Protein AF-A0A8T4UN79-F1 (afdb_monomer_lite)

Structure (mmCIF, N/CA/C/O backbone):
data_AF-A0A8T4UN79-F1
#
_entry.id   AF-A0A8T4UN79-F1
#
loop_
_atom_site.group_PDB
_atom_site.id
_atom_site.type_symbol
_atom_site.label_atom_id
_atom_site.label_alt_id
_atom_site.label_comp_id
_atom_site.label_asym_id
_atom_site.label_entity_id
_atom_site.label_seq_id
_atom_site.pdbx_PDB_ins_code
_atom_site.Cartn_x
_atom_site.Cartn_y
_atom_site.Cartn_z
_atom_site.occupancy
_atom_site.B_iso_or_equiv
_atom_site.auth_seq_id
_atom_site.auth_comp_id
_atom_site.auth_asym_id
_atom_site.auth_atom_id
_atom_site.pdbx_PDB_model_num
ATOM 1 N N . MET A 1 1 ? 8.297 -9.396 -12.327 1.00 69.94 1 MET A N 1
ATOM 2 C CA . MET A 1 1 ? 7.676 -8.951 -13.585 1.00 69.94 1 MET A CA 1
ATOM 3 C C . MET A 1 1 ? 7.440 -7.447 -13.545 1.00 69.94 1 MET A C 1
ATOM 5 O O . MET A 1 1 ? 6.912 -6.937 -12.559 1.00 69.94 1 MET A O 1
ATOM 9 N N . LYS A 1 2 ? 7.829 -6.713 -14.597 1.00 77.88 2 LYS A N 1
ATOM 10 C CA . LYS A 1 2 ? 7.453 -5.297 -14.725 1.00 77.88 2 LYS A CA 1
ATOM 11 C C . LYS A 1 2 ? 6.082 -5.196 -15.390 1.00 77.88 2 LYS A C 1
ATOM 13 O O . LYS A 1 2 ? 5.757 -6.004 -16.251 1.00 77.88 2 LYS A O 1
ATOM 18 N N . ILE A 1 3 ? 5.300 -4.175 -15.032 1.00 78.81 3 ILE A N 1
ATOM 19 C CA . ILE A 1 3 ? 3.996 -3.908 -15.672 1.00 78.81 3 ILE A CA 1
ATOM 20 C C . ILE A 1 3 ? 4.159 -3.688 -17.183 1.00 78.81 3 ILE A C 1
ATOM 22 O O . ILE A 1 3 ? 3.290 -4.059 -17.966 1.00 78.81 3 ILE A O 1
ATOM 26 N N . ASP A 1 4 ? 5.286 -3.117 -17.609 1.00 78.31 4 ASP A N 1
ATOM 27 C CA . ASP A 1 4 ? 5.563 -2.887 -19.028 1.00 78.31 4 ASP A CA 1
ATOM 28 C C . ASP A 1 4 ? 5.740 -4.188 -19.828 1.00 78.31 4 ASP A C 1
ATOM 30 O O . ASP A 1 4 ? 5.487 -4.177 -21.030 1.00 78.31 4 ASP A O 1
ATOM 34 N N . ASP A 1 5 ? 6.083 -5.297 -19.162 1.00 83.75 5 ASP A N 1
ATOM 35 C CA . ASP A 1 5 ? 6.220 -6.623 -19.776 1.00 83.75 5 ASP A CA 1
ATOM 36 C C . ASP A 1 5 ? 4.869 -7.359 -19.891 1.00 83.75 5 ASP A C 1
ATOM 38 O O . ASP A 1 5 ? 4.787 -8.417 -20.515 1.00 83.75 5 ASP A O 1
ATOM 42 N N . MET A 1 6 ? 3.802 -6.831 -19.277 1.00 84.75 6 MET A N 1
ATOM 43 C CA . MET A 1 6 ? 2.466 -7.423 -19.342 1.00 84.75 6 MET A CA 1
ATOM 44 C C . MET A 1 6 ? 1.779 -7.093 -20.673 1.00 84.75 6 MET A C 1
ATOM 46 O O . MET A 1 6 ? 1.943 -5.980 -21.194 1.00 84.75 6 MET A O 1
ATOM 50 N N . PRO A 1 7 ? 0.929 -7.998 -21.197 1.00 87.06 7 PRO A N 1
ATOM 51 C CA . PRO A 1 7 ? 0.017 -7.657 -22.279 1.00 87.06 7 PRO A CA 1
ATOM 52 C C . PRO A 1 7 ? -0.769 -6.391 -21.934 1.00 87.06 7 PRO A C 1
ATOM 54 O O . PRO A 1 7 ? -1.219 -6.220 -20.803 1.00 87.06 7 PRO A O 1
ATOM 57 N N . TRP A 1 8 ? -0.948 -5.490 -22.904 1.00 86.50 8 TRP A N 1
ATOM 58 C CA . TRP A 1 8 ? -1.573 -4.184 -22.654 1.00 86.50 8 TRP A CA 1
ATOM 59 C C . TRP A 1 8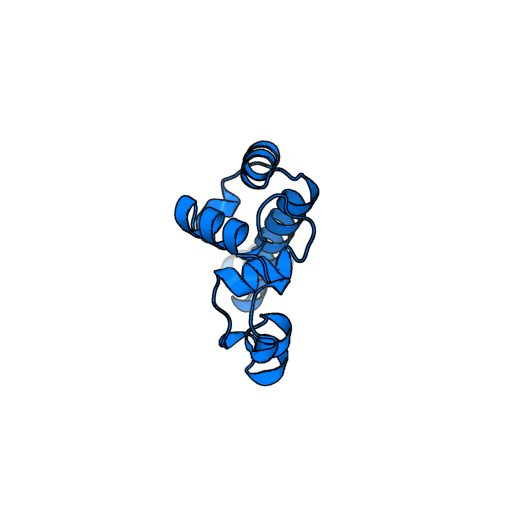 ? -2.950 -4.298 -21.978 1.00 86.50 8 TRP A C 1
ATOM 61 O O . TRP A 1 8 ? -3.303 -3.451 -21.169 1.00 86.50 8 TRP A O 1
ATOM 71 N N . PHE A 1 9 ? -3.699 -5.359 -22.288 1.00 84.00 9 PHE A N 1
ATOM 72 C CA . PHE A 1 9 ? -5.041 -5.624 -21.772 1.00 8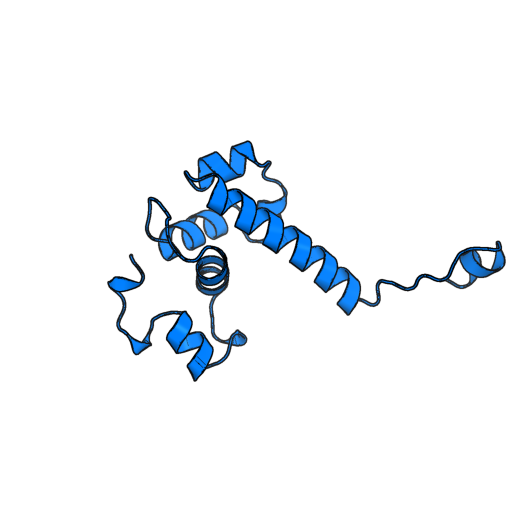4.00 9 PHE A CA 1
ATOM 73 C C . PHE A 1 9 ? -5.065 -6.230 -20.362 1.00 84.00 9 PHE A C 1
ATOM 75 O O . PHE A 1 9 ? -6.136 -6.274 -19.757 1.00 84.00 9 PHE A O 1
ATOM 82 N N . ASP A 1 10 ? -3.916 -6.692 -19.866 1.00 84.00 10 ASP A N 1
ATOM 83 C CA . ASP A 1 10 ? -3.741 -7.229 -18.514 1.00 84.00 10 ASP A CA 1
ATOM 84 C C . ASP A 1 10 ? -3.146 -6.193 -17.558 1.00 84.00 10 ASP A C 1
ATOM 86 O O . ASP A 1 10 ? -3.068 -6.434 -16.354 1.00 84.00 10 ASP A O 1
ATOM 90 N N . LYS A 1 11 ? -2.731 -5.024 -18.064 1.00 87.12 11 LYS A N 1
ATOM 91 C CA . LYS A 1 11 ? -2.175 -3.973 -17.214 1.00 87.12 11 LYS A CA 1
ATOM 92 C C . LYS A 1 11 ? -3.218 -3.519 -16.182 1.00 87.12 11 LYS A C 1
ATOM 94 O O . LYS A 1 11 ? -4.379 -3.316 -16.553 1.00 87.12 11 LYS A O 1
ATOM 99 N N . PRO A 1 12 ? -2.833 -3.333 -14.905 1.00 86.62 12 PRO A N 1
ATOM 100 C CA . PRO A 1 12 ? -3.787 -3.042 -13.834 1.00 86.62 12 PRO A CA 1
ATOM 101 C C . PRO A 1 12 ? -4.665 -1.807 -14.075 1.00 86.62 12 PRO A C 1
ATOM 103 O O . PRO A 1 12 ? -5.837 -1.817 -13.722 1.00 86.62 12 PRO A O 1
ATOM 106 N N . ASP A 1 13 ? -4.139 -0.761 -14.712 1.00 86.31 13 ASP A N 1
ATOM 107 C CA . ASP A 1 13 ? -4.862 0.470 -15.059 1.00 86.31 13 ASP A CA 1
ATOM 108 C C . ASP A 1 13 ? -5.921 0.253 -16.153 1.00 86.31 13 ASP A C 1
ATOM 110 O O . ASP A 1 13 ? -7.050 0.751 -16.059 1.00 86.31 13 ASP A O 1
ATOM 114 N N . VAL A 1 14 ? -5.582 -0.543 -17.167 1.00 88.69 14 VAL A N 1
ATOM 115 C CA . VAL A 1 14 ? -6.509 -0.957 -18.226 1.00 88.69 14 VAL A CA 1
ATOM 116 C C . VAL A 1 14 ? -7.593 -1.864 -17.655 1.00 88.69 14 VAL A C 1
ATOM 118 O O . VAL A 1 14 ? -8.777 -1.647 -17.923 1.00 88.69 14 VAL A O 1
ATOM 121 N N . ARG A 1 15 ? -7.213 -2.839 -16.821 1.00 91.56 15 ARG A N 1
ATOM 122 C CA . ARG A 1 15 ? -8.160 -3.730 -16.143 1.00 91.56 15 ARG A CA 1
ATOM 123 C C . ARG A 1 15 ? -9.093 -2.964 -15.212 1.00 91.56 15 ARG A C 1
ATOM 125 O O . ARG A 1 15 ? -10.295 -3.172 -15.292 1.00 91.56 15 ARG A O 1
ATOM 132 N N . LEU A 1 16 ? -8.582 -2.027 -14.413 1.00 91.44 16 LEU A N 1
ATOM 133 C CA . LEU A 1 16 ? -9.395 -1.203 -13.510 1.00 91.44 16 LEU A CA 1
ATOM 134 C C . LEU A 1 16 ? -10.460 -0.424 -14.287 1.00 91.44 16 LEU A C 1
ATOM 136 O O . LEU A 1 16 ? -11.620 -0.394 -13.885 1.00 91.44 16 LEU A O 1
ATOM 140 N N . THR A 1 17 ? -10.079 0.156 -15.427 1.00 90.88 17 THR A N 1
ATOM 141 C CA . THR A 1 17 ? -10.992 0.929 -16.281 1.00 90.88 17 THR A CA 1
ATOM 142 C C . THR A 1 17 ? -12.031 0.047 -16.979 1.00 90.88 17 THR A C 1
ATOM 144 O O . THR A 1 17 ? -13.181 0.453 -17.128 1.00 90.88 17 THR A O 1
ATOM 147 N N . ARG A 1 18 ? -11.638 -1.152 -17.430 1.00 92.94 18 ARG A N 1
ATOM 148 C CA . ARG A 1 18 ? -12.507 -2.069 -18.186 1.00 92.94 18 ARG A CA 1
ATOM 149 C C . ARG A 1 18 ? -13.434 -2.891 -17.292 1.00 92.94 18 ARG A C 1
ATOM 151 O O . ARG A 1 18 ? -14.576 -3.134 -17.664 1.00 92.94 18 ARG A O 1
ATOM 158 N N . GLU A 1 19 ? -12.911 -3.386 -16.179 1.00 91.12 19 GLU A N 1
ATOM 159 C CA . GLU A 1 19 ? -13.526 -4.443 -15.373 1.00 91.12 19 GLU A CA 1
ATOM 160 C C . GLU A 1 19 ? -13.993 -3.960 -14.000 1.00 91.12 19 GLU A C 1
ATOM 162 O O . GLU A 1 19 ? -14.795 -4.653 -13.386 1.00 91.12 19 GLU A O 1
ATOM 167 N N . GLY A 1 20 ? -13.525 -2.794 -13.542 1.00 92.44 20 GLY A N 1
ATOM 168 C CA . GLY A 1 20 ? -13.814 -2.262 -12.214 1.00 92.44 20 GLY A CA 1
ATOM 169 C C . GLY A 1 20 ? -12.726 -2.579 -11.185 1.00 92.44 20 GLY A C 1
ATOM 170 O O . GLY A 1 20 ? -11.937 -3.518 -11.321 1.00 92.44 20 GLY A O 1
ATOM 171 N N . VAL A 1 21 ? -12.668 -1.760 -10.132 1.00 93.62 21 VAL A N 1
ATOM 172 C CA . VAL A 1 21 ? -11.662 -1.871 -9.060 1.00 93.62 21 VAL A CA 1
ATOM 173 C C . VAL A 1 21 ? -11.792 -3.181 -8.277 1.00 93.62 21 VAL A C 1
ATOM 175 O O . VAL A 1 21 ? -10.801 -3.723 -7.801 1.00 93.62 21 VAL A O 1
ATOM 178 N N . GLU A 1 22 ? -12.997 -3.737 -8.193 1.00 94.06 22 GLU A N 1
ATOM 179 C CA . GLU A 1 22 ? -13.314 -4.991 -7.511 1.00 94.06 22 GLU A CA 1
ATOM 180 C C . GLU A 1 22 ? -12.762 -6.241 -8.211 1.00 94.06 22 GLU A C 1
ATOM 182 O O . GLU A 1 22 ? -12.815 -7.336 -7.650 1.00 94.06 22 GLU A O 1
ATOM 187 N N . LYS A 1 23 ? -12.266 -6.101 -9.446 1.00 93.81 23 LYS A N 1
ATOM 188 C CA . LYS A 1 23 ? -11.655 -7.193 -10.220 1.00 93.81 23 LYS A CA 1
ATOM 189 C C . LYS A 1 23 ? -10.138 -7.244 -10.090 1.00 93.81 23 LYS A C 1
ATOM 191 O O . LYS A 1 23 ? -9.519 -8.192 -10.582 1.00 93.81 23 LYS A O 1
ATOM 196 N N . LEU A 1 24 ? -9.539 -6.249 -9.441 1.00 93.88 24 LEU A N 1
ATOM 197 C CA . LEU A 1 24 ? -8.117 -6.246 -9.136 1.00 93.88 24 LEU A CA 1
ATOM 198 C C . LEU A 1 24 ? -7.849 -7.071 -7.880 1.00 93.88 24 LEU A C 1
ATOM 200 O O . LEU A 1 24 ? -8.618 -7.070 -6.921 1.00 93.88 24 LEU A O 1
ATOM 204 N N . THR A 1 25 ? -6.717 -7.759 -7.888 1.00 93.81 25 THR A N 1
ATOM 205 C CA . THR A 1 25 ? -6.178 -8.418 -6.697 1.00 93.81 25 THR A CA 1
ATOM 206 C C . THR A 1 25 ? -5.590 -7.392 -5.725 1.00 93.81 25 THR A C 1
ATOM 208 O O . THR A 1 25 ? -5.199 -6.299 -6.134 1.00 93.81 25 THR A O 1
ATOM 211 N N . ASP A 1 26 ? -5.419 -7.755 -4.451 1.00 94.56 26 ASP A N 1
ATOM 212 C CA . ASP A 1 26 ? -4.750 -6.889 -3.463 1.00 94.56 26 ASP A CA 1
ATOM 213 C C . ASP A 1 26 ? -3.344 -6.460 -3.917 1.00 94.56 26 ASP A C 1
ATOM 215 O O . ASP A 1 26 ? -2.921 -5.329 -3.675 1.00 94.56 26 ASP A O 1
ATOM 219 N N . VAL A 1 27 ? -2.633 -7.349 -4.623 1.00 94.50 27 VAL A N 1
ATOM 220 C CA . VAL A 1 27 ? -1.326 -7.061 -5.234 1.00 94.50 27 VAL A CA 1
ATOM 221 C C . VAL A 1 27 ? -1.449 -5.938 -6.259 1.00 94.50 27 VAL A C 1
ATOM 223 O O . VAL A 1 27 ? -0.653 -5.003 -6.236 1.00 94.50 27 VAL A O 1
ATOM 226 N N . GLU A 1 28 ? -2.446 -6.004 -7.137 1.00 93.50 28 GLU A N 1
ATOM 227 C CA . GLU A 1 28 ? -2.681 -4.990 -8.166 1.00 93.50 28 GLU A CA 1
ATOM 228 C C . GLU A 1 28 ? -3.172 -3.670 -7.573 1.00 93.50 28 GLU A C 1
ATOM 230 O O . GLU A 1 28 ? -2.707 -2.610 -7.988 1.00 93.50 28 GLU A O 1
ATOM 235 N N . LEU A 1 29 ? -4.051 -3.713 -6.568 1.00 95.50 29 LEU A N 1
ATOM 236 C CA . LEU A 1 29 ? -4.511 -2.520 -5.856 1.00 95.50 29 LEU A CA 1
ATOM 237 C C . LEU A 1 29 ? -3.343 -1.805 -5.171 1.00 95.50 29 LEU A C 1
ATOM 239 O O . LEU A 1 29 ? -3.166 -0.596 -5.336 1.00 95.50 29 LEU A O 1
ATOM 243 N N . LEU A 1 30 ? -2.500 -2.552 -4.455 1.00 94.88 30 LEU A N 1
ATOM 244 C CA . LEU A 1 30 ? -1.309 -1.996 -3.822 1.00 94.88 30 LEU A CA 1
ATOM 245 C C . LEU A 1 30 ? -0.320 -1.462 -4.867 1.00 94.88 30 LEU A C 1
ATOM 247 O O . LEU A 1 30 ? 0.248 -0.386 -4.678 1.00 94.88 30 LEU A O 1
ATOM 251 N N . ALA A 1 31 ? -0.146 -2.164 -5.988 1.00 94.38 31 ALA A N 1
ATOM 252 C CA . ALA A 1 31 ? 0.719 -1.711 -7.070 1.00 94.38 31 ALA A CA 1
ATOM 253 C C . ALA A 1 31 ? 0.217 -0.406 -7.706 1.00 94.38 31 ALA A C 1
ATOM 255 O O . ALA A 1 31 ? 1.024 0.475 -7.997 1.00 94.38 31 ALA A O 1
ATOM 256 N N . MET A 1 32 ? -1.100 -0.235 -7.848 1.00 94.31 32 MET A N 1
ATOM 257 C CA . MET A 1 32 ? -1.715 1.011 -8.318 1.00 94.31 32 MET A CA 1
ATOM 258 C C . MET A 1 32 ? -1.468 2.184 -7.360 1.00 94.31 32 MET A 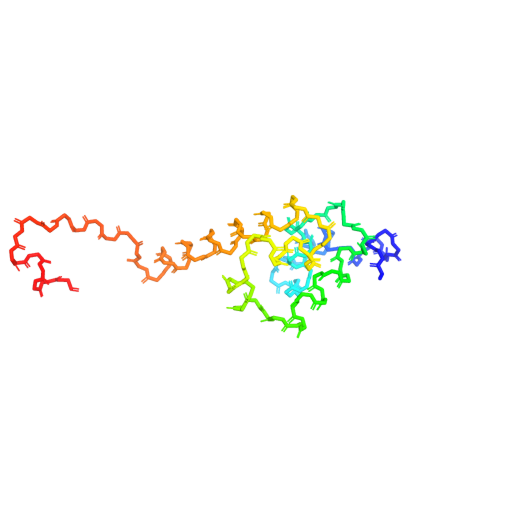C 1
ATOM 260 O O . MET A 1 32 ? -1.197 3.297 -7.810 1.00 94.31 32 MET A O 1
ATOM 264 N N . ILE A 1 33 ? -1.509 1.943 -6.046 1.00 94.75 33 ILE A N 1
ATOM 265 C CA . ILE A 1 33 ? -1.222 2.959 -5.018 1.00 94.75 33 ILE A CA 1
ATOM 266 C C . ILE A 1 33 ? 0.257 3.367 -5.038 1.00 94.75 33 ILE A C 1
ATOM 268 O O . ILE A 1 33 ? 0.588 4.553 -4.946 1.00 94.75 33 ILE A O 1
ATOM 272 N N . ILE A 1 34 ? 1.164 2.394 -5.164 1.00 94.69 34 ILE A N 1
ATOM 273 C CA . ILE A 1 34 ? 2.608 2.650 -5.235 1.00 94.69 34 ILE A CA 1
ATOM 274 C C . ILE A 1 34 ? 2.956 3.370 -6.547 1.00 94.69 34 ILE A C 1
ATOM 276 O O . ILE A 1 34 ? 3.691 4.365 -6.546 1.00 94.69 34 ILE A O 1
ATOM 280 N N . GLY A 1 35 ? 2.386 2.912 -7.660 1.00 90.31 35 GLY A N 1
ATOM 281 C CA . GLY A 1 35 ? 2.591 3.447 -8.998 1.00 90.31 35 GLY A CA 1
ATOM 282 C C . GLY A 1 35 ? 3.909 2.979 -9.616 1.00 90.31 35 GLY A C 1
ATOM 283 O O . GLY A 1 35 ? 4.097 1.802 -9.907 1.00 90.31 35 GLY A O 1
ATOM 284 N N . LYS A 1 36 ? 4.822 3.918 -9.875 1.00 82.94 36 LYS A N 1
ATOM 285 C CA . LYS A 1 36 ? 6.122 3.666 -10.519 1.00 82.94 36 LYS A CA 1
ATOM 286 C C . LYS A 1 36 ? 7.272 4.101 -9.610 1.00 82.94 36 LYS A C 1
ATOM 288 O O . LYS A 1 36 ? 7.057 4.824 -8.641 1.00 82.94 36 LYS A O 1
ATOM 293 N N . GLY A 1 37 ? 8.494 3.724 -9.987 1.00 75.31 37 GLY A N 1
ATOM 294 C CA . GLY A 1 37 ? 9.722 4.175 -9.319 1.00 75.31 37 GLY A CA 1
ATOM 295 C C . GLY A 1 37 ? 10.272 3.205 -8.274 1.00 75.31 37 GLY A C 1
ATOM 296 O O . GLY A 1 37 ? 11.124 3.585 -7.482 1.00 75.31 37 GLY A O 1
ATOM 297 N N . THR A 1 38 ? 9.809 1.958 -8.272 1.00 82.81 38 THR A N 1
ATOM 298 C CA . THR A 1 38 ? 10.328 0.904 -7.400 1.00 82.81 38 THR A CA 1
ATOM 299 C C . THR A 1 38 ? 11.603 0.296 -7.989 1.00 82.81 38 THR A C 1
ATOM 301 O O . THR A 1 38 ? 11.747 0.180 -9.209 1.00 82.81 38 THR A O 1
ATOM 304 N N . LYS A 1 39 ? 12.550 -0.087 -7.124 1.00 83.69 39 LYS A N 1
ATOM 305 C CA . LYS A 1 39 ? 13.816 -0.709 -7.550 1.00 83.69 39 LYS A CA 1
ATOM 306 C C . LYS A 1 39 ? 13.598 -2.105 -8.146 1.00 83.69 39 LYS A C 1
ATOM 308 O O . LYS A 1 39 ? 14.238 -2.461 -9.133 1.00 83.69 39 LYS A O 1
ATOM 313 N N . GLU A 1 40 ? 12.690 -2.878 -7.555 1.00 89.25 40 GLU A N 1
ATOM 314 C CA . GLU A 1 40 ? 12.115 -4.090 -8.156 1.00 89.25 40 GLU A CA 1
ATOM 315 C C . GLU A 1 40 ? 10.814 -3.752 -8.907 1.00 89.25 40 GLU A C 1
ATOM 317 O O . GLU A 1 40 ? 10.313 -2.635 -8.787 1.00 89.25 40 GLU A O 1
ATOM 322 N N . GLY A 1 41 ? 10.251 -4.666 -9.704 1.00 91.56 41 GLY A N 1
ATOM 323 C CA . GLY A 1 41 ? 8.963 -4.416 -10.366 1.00 91.56 41 GLY A CA 1
ATOM 324 C C . GLY A 1 41 ? 7.858 -4.149 -9.338 1.00 91.56 41 GLY A C 1
ATOM 325 O O . GLY A 1 41 ? 7.792 -4.840 -8.330 1.00 91.56 41 GLY A O 1
ATOM 326 N N . VAL A 1 42 ? 6.984 -3.160 -9.565 1.00 94.38 42 VAL A N 1
ATOM 327 C CA . VAL A 1 42 ? 5.982 -2.764 -8.552 1.00 94.38 42 VAL A CA 1
ATOM 328 C C . VAL A 1 42 ? 5.047 -3.914 -8.158 1.00 94.38 42 VAL A C 1
ATOM 330 O O . VAL A 1 42 ? 4.733 -4.063 -6.985 1.00 94.38 42 VAL A O 1
ATOM 333 N N . LEU A 1 43 ? 4.680 -4.785 -9.104 1.00 93.81 43 LEU A N 1
ATOM 334 C CA . LEU A 1 43 ? 3.900 -5.991 -8.815 1.00 93.81 43 LEU A CA 1
ATOM 335 C C . LEU A 1 43 ? 4.677 -6.987 -7.948 1.00 93.81 43 LEU A C 1
ATOM 337 O O . LEU A 1 43 ? 4.095 -7.594 -7.051 1.00 93.81 43 LEU A O 1
ATOM 341 N N . ASP A 1 44 ? 5.986 -7.122 -8.177 1.00 95.00 44 ASP A N 1
ATOM 342 C CA . ASP A 1 44 ? 6.848 -7.983 -7.362 1.00 95.00 44 ASP A CA 1
ATOM 343 C C . ASP A 1 44 ? 6.964 -7.432 -5.940 1.00 95.00 44 ASP A C 1
ATOM 345 O O . ASP A 1 44 ? 6.787 -8.180 -4.979 1.00 95.00 44 ASP A O 1
ATOM 349 N N . LEU A 1 45 ? 7.173 -6.116 -5.807 1.00 95.81 45 LEU A N 1
ATOM 350 C CA . LEU A 1 45 ? 7.217 -5.437 -4.516 1.00 95.81 45 LEU A CA 1
ATOM 351 C C . LEU A 1 45 ? 5.906 -5.644 -3.755 1.00 95.81 45 LEU A C 1
ATOM 353 O O . LEU A 1 45 ? 5.918 -6.101 -2.613 1.00 95.81 45 LEU A O 1
ATOM 357 N N . SER A 1 46 ? 4.771 -5.344 -4.389 1.00 95.56 46 SER A N 1
ATOM 358 C CA . SER A 1 46 ? 3.448 -5.513 -3.789 1.00 95.56 46 SER A CA 1
ATOM 359 C C . SER A 1 46 ? 3.197 -6.965 -3.388 1.00 95.56 46 SER A C 1
ATOM 361 O O . SER A 1 46 ? 2.752 -7.224 -2.270 1.00 95.56 46 SER A O 1
ATOM 363 N N . SER A 1 47 ? 3.545 -7.924 -4.249 1.00 95.75 47 SER A N 1
ATOM 364 C CA . SER A 1 47 ? 3.414 -9.348 -3.942 1.00 95.75 47 SER A CA 1
ATOM 365 C C . SER A 1 47 ? 4.283 -9.765 -2.756 1.00 95.75 47 SER A C 1
ATOM 367 O O . SER A 1 47 ? 3.803 -10.487 -1.881 1.00 95.75 47 SER A O 1
ATOM 369 N N . ARG A 1 48 ? 5.539 -9.311 -2.694 1.00 96.19 48 ARG A N 1
ATOM 370 C CA . ARG A 1 48 ? 6.477 -9.643 -1.616 1.00 96.19 48 ARG A CA 1
ATOM 371 C C . ARG A 1 48 ? 6.033 -9.057 -0.280 1.00 96.19 48 ARG A C 1
ATOM 373 O O . ARG A 1 48 ? 6.024 -9.775 0.719 1.00 96.19 48 ARG A O 1
ATOM 380 N N . LEU A 1 49 ? 5.622 -7.790 -0.267 1.00 96.44 49 LEU A N 1
ATOM 381 C CA . LEU A 1 49 ? 5.103 -7.123 0.927 1.00 96.44 49 LEU A CA 1
ATOM 382 C C . LEU A 1 49 ? 3.870 -7.849 1.476 1.00 96.44 49 LEU A C 1
ATOM 384 O O . LEU A 1 49 ? 3.827 -8.187 2.658 1.00 96.44 49 LEU A O 1
ATOM 388 N N . LEU A 1 50 ? 2.895 -8.159 0.617 1.00 95.75 50 LEU A N 1
ATOM 389 C CA . LEU A 1 50 ? 1.673 -8.850 1.033 1.00 95.75 50 LEU A CA 1
ATOM 390 C C . LEU A 1 50 ? 1.926 -10.297 1.462 1.00 95.75 50 LEU A C 1
ATOM 392 O O . LEU A 1 50 ? 1.280 -10.777 2.388 1.00 95.75 50 LEU A O 1
ATOM 396 N N . LYS A 1 51 ? 2.898 -10.979 0.854 1.00 96.25 51 LYS A N 1
ATOM 397 C CA . LYS A 1 51 ? 3.310 -12.320 1.277 1.00 96.25 51 LYS A CA 1
ATOM 398 C C . LYS A 1 51 ? 3.945 -12.321 2.671 1.00 96.25 51 LYS A C 1
ATOM 400 O O . LYS A 1 51 ? 3.673 -13.228 3.453 1.00 96.25 51 LYS A O 1
ATOM 405 N N . ASN A 1 52 ? 4.789 -11.336 2.972 1.00 95.62 52 ASN A N 1
ATOM 406 C CA . ASN A 1 52 ? 5.539 -11.287 4.229 1.00 95.62 52 ASN A CA 1
ATOM 407 C C . ASN A 1 52 ? 4.704 -10.738 5.392 1.00 95.62 52 ASN A C 1
ATOM 409 O O . ASN A 1 52 ? 4.801 -11.238 6.512 1.00 95.62 52 ASN A O 1
ATOM 413 N N . TYR A 1 53 ? 3.876 -9.727 5.125 1.00 94.62 53 TYR A N 1
ATOM 414 C CA . TYR A 1 53 ? 3.180 -8.970 6.164 1.00 94.62 53 TYR A CA 1
ATOM 415 C C . TYR A 1 53 ? 1.658 -9.096 6.080 1.00 94.62 53 TYR A C 1
ATOM 417 O O . TYR A 1 53 ? 0.993 -8.966 7.099 1.00 94.62 53 TYR A O 1
ATOM 425 N N . ASN A 1 54 ? 1.077 -9.418 4.921 1.00 90.50 54 ASN A N 1
ATOM 426 C CA . ASN A 1 54 ? -0.358 -9.227 4.665 1.00 90.50 54 ASN A CA 1
ATOM 427 C C . ASN A 1 54 ? -0.770 -7.739 4.831 1.00 90.50 54 ASN A C 1
ATOM 429 O O . ASN A 1 54 ? -0.016 -6.925 5.364 1.00 90.50 54 ASN A O 1
ATOM 433 N N . LEU A 1 55 ? -1.955 -7.335 4.366 1.00 84.62 55 LEU A N 1
ATOM 434 C CA . LEU A 1 55 ? -2.393 -5.931 4.429 1.00 84.62 55 LEU A CA 1
ATOM 435 C C . LEU A 1 55 ? -2.442 -5.395 5.865 1.00 84.62 55 LEU A C 1
ATOM 437 O O . LEU A 1 55 ? -2.068 -4.253 6.118 1.00 84.62 55 LEU A O 1
ATOM 441 N N . ASN A 1 56 ? -2.882 -6.226 6.808 1.00 84.94 56 ASN A N 1
ATOM 442 C CA . ASN A 1 56 ? -3.130 -5.813 8.184 1.00 84.94 56 ASN A CA 1
ATOM 443 C C . ASN A 1 56 ? -1.879 -5.763 9.070 1.00 84.94 56 ASN A C 1
ATOM 445 O O . ASN A 1 56 ? -2.003 -5.276 10.181 1.00 84.94 56 ASN A O 1
ATOM 449 N N . LYS A 1 57 ? -0.713 -6.268 8.636 1.00 91.38 57 LYS A N 1
ATOM 450 C CA . LYS A 1 57 ? 0.542 -6.115 9.406 1.00 91.38 57 LYS A CA 1
ATOM 451 C C . LYS A 1 57 ? 1.515 -5.127 8.778 1.00 91.38 57 LYS A C 1
ATOM 453 O O . LYS A 1 57 ? 2.535 -4.811 9.377 1.00 91.38 57 LYS A O 1
ATOM 458 N N . LEU A 1 58 ? 1.211 -4.600 7.589 1.00 90.56 58 LEU A N 1
ATOM 459 C CA . LEU A 1 58 ? 1.973 -3.474 7.039 1.00 90.56 58 LEU A CA 1
ATOM 460 C C . LEU A 1 58 ? 1.865 -2.229 7.930 1.00 90.56 58 LEU A C 1
ATOM 462 O O . LEU A 1 58 ? 2.746 -1.378 7.882 1.00 90.56 58 LEU A O 1
ATOM 466 N N . GLU A 1 59 ? 0.812 -2.128 8.748 1.00 86.44 59 GLU A N 1
ATOM 467 C CA . GLU A 1 59 ? 0.646 -1.045 9.721 1.00 86.44 59 GLU A CA 1
ATOM 468 C C . GLU A 1 59 ? 1.563 -1.161 10.943 1.00 86.44 59 GLU A C 1
ATOM 470 O O . GLU A 1 59 ? 1.808 -0.153 11.603 1.00 86.44 59 GLU A O 1
ATOM 475 N N . ASP A 1 60 ? 2.079 -2.361 11.224 1.00 92.06 60 ASP A N 1
ATOM 476 C CA . ASP A 1 60 ? 2.993 -2.603 12.344 1.00 92.06 60 ASP A CA 1
ATOM 477 C C . ASP A 1 60 ? 4.418 -2.131 12.024 1.00 92.06 60 ASP A C 1
ATOM 479 O O . ASP A 1 60 ? 5.236 -1.961 12.927 1.00 92.06 60 ASP A O 1
ATOM 483 N N . LEU A 1 61 ? 4.722 -1.914 10.739 1.00 94.31 61 LEU A N 1
ATOM 484 C CA . LEU A 1 61 ? 6.036 -1.479 10.284 1.00 94.31 61 LEU A CA 1
ATOM 485 C C . LEU A 1 61 ? 6.201 0.030 10.455 1.00 94.31 61 LEU A C 1
ATOM 487 O O . LEU A 1 61 ? 5.460 0.836 9.883 1.00 94.31 61 LEU A O 1
ATOM 491 N N . GLY A 1 62 ? 7.247 0.424 11.179 1.00 93.44 62 GLY A N 1
ATOM 492 C CA . GLY A 1 62 ? 7.668 1.817 11.248 1.00 93.44 62 GLY A CA 1
ATOM 493 C C . GLY A 1 62 ? 8.190 2.332 9.900 1.00 93.44 62 GLY A C 1
ATOM 494 O O . GLY A 1 62 ? 8.534 1.567 8.996 1.00 93.44 62 GLY A O 1
ATOM 495 N N . VAL A 1 63 ? 8.327 3.657 9.772 1.00 96.00 63 VAL A N 1
ATOM 496 C CA . VAL A 1 63 ? 8.815 4.308 8.537 1.00 96.00 63 VAL A CA 1
ATOM 497 C C . VAL A 1 63 ? 10.150 3.720 8.070 1.00 96.00 63 VAL A C 1
ATOM 499 O O . VAL A 1 63 ? 10.332 3.481 6.877 1.00 96.00 63 VAL A O 1
ATOM 502 N N . GLU A 1 64 ? 11.087 3.476 8.986 1.00 97.19 64 GLU A N 1
ATOM 503 C CA . GLU A 1 64 ? 12.419 2.955 8.656 1.00 97.19 64 GLU A CA 1
ATOM 504 C C . GLU A 1 64 ? 12.395 1.490 8.213 1.00 97.19 64 GLU A C 1
ATOM 506 O O . GLU A 1 64 ? 13.130 1.105 7.304 1.00 97.19 64 GLU A O 1
ATOM 511 N N . GLU A 1 65 ? 11.556 0.665 8.838 1.00 97.00 65 GLU A N 1
ATOM 512 C CA . GLU A 1 65 ? 11.380 -0.742 8.472 1.00 97.00 65 GLU A CA 1
ATOM 513 C C . GLU A 1 65 ? 10.741 -0.853 7.097 1.00 97.00 65 GLU A C 1
ATOM 515 O O . GLU A 1 65 ? 11.288 -1.504 6.211 1.00 97.00 65 GLU A O 1
ATOM 520 N N . LEU A 1 66 ? 9.647 -0.125 6.876 1.00 96.12 66 LEU A N 1
ATOM 521 C CA . LEU A 1 66 ? 8.960 -0.144 5.597 1.00 96.12 66 LEU A CA 1
ATOM 522 C C . LEU A 1 66 ? 9.813 0.468 4.478 1.00 96.12 66 LEU A C 1
ATOM 524 O O . LEU A 1 66 ? 9.769 -0.007 3.346 1.00 96.12 66 LEU A O 1
ATOM 528 N N . THR A 1 67 ? 10.640 1.476 4.779 1.00 96.25 67 THR A N 1
ATOM 529 C CA . THR A 1 67 ? 11.616 2.020 3.818 1.00 96.25 67 THR A CA 1
ATOM 530 C C . THR A 1 67 ? 12.645 0.968 3.415 1.00 96.25 67 THR A C 1
ATOM 532 O O . THR A 1 67 ? 12.958 0.857 2.230 1.00 96.25 67 THR A O 1
ATOM 535 N N . ARG A 1 68 ? 13.153 0.177 4.371 1.00 96.38 68 ARG A N 1
ATOM 536 C CA . ARG A 1 68 ? 14.068 -0.939 4.083 1.00 96.38 68 ARG A CA 1
ATOM 537 C C . ARG A 1 68 ? 13.388 -2.004 3.235 1.00 96.38 68 ARG A C 1
ATOM 539 O O . ARG A 1 68 ? 13.953 -2.414 2.226 1.00 96.38 68 ARG A O 1
ATOM 546 N N . GLU A 1 69 ? 12.161 -2.376 3.584 1.00 95.56 69 GLU A N 1
ATOM 547 C CA . GLU A 1 69 ? 11.381 -3.334 2.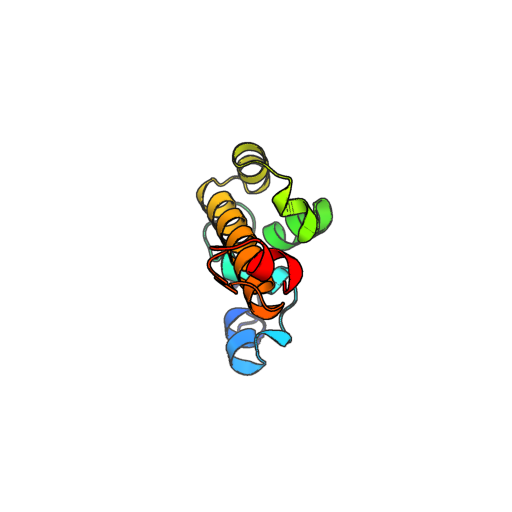805 1.00 95.56 69 GLU A CA 1
ATOM 548 C C . GLU A 1 69 ? 11.113 -2.833 1.384 1.00 95.56 69 GLU A C 1
ATOM 550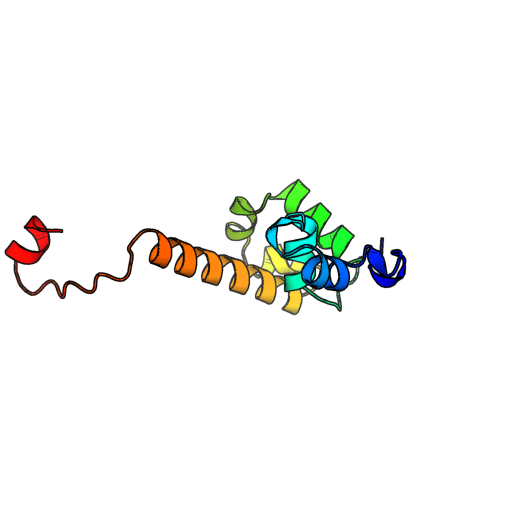 O O . GLU A 1 69 ? 11.255 -3.597 0.438 1.00 95.56 69 GLU A O 1
ATOM 555 N N . CYS A 1 70 ? 10.784 -1.556 1.192 1.00 94.69 70 CYS A N 1
ATOM 556 C CA . CYS A 1 70 ? 10.499 -0.997 -0.134 1.00 94.69 70 CYS A CA 1
ATOM 557 C C . CYS A 1 70 ? 11.756 -0.638 -0.939 1.00 94.69 70 CYS A C 1
ATOM 559 O O . CYS A 1 70 ? 11.659 -0.392 -2.141 1.00 94.69 70 CYS A O 1
ATOM 561 N N . ASN A 1 71 ? 12.924 -0.568 -0.292 1.00 95.06 71 ASN A N 1
ATOM 562 C CA . ASN A 1 71 ? 14.143 0.043 -0.833 1.00 95.06 71 ASN A CA 1
ATOM 563 C C . ASN A 1 71 ? 13.940 1.487 -1.345 1.00 95.06 71 ASN A C 1
ATOM 565 O O . ASN A 1 71 ? 14.714 1.963 -2.176 1.00 95.06 71 ASN A O 1
ATOM 569 N N . ASP A 1 72 ? 12.899 2.175 -0.872 1.00 95.19 72 ASP A N 1
ATOM 570 C CA . ASP A 1 72 ? 12.543 3.536 -1.267 1.00 95.19 72 ASP A CA 1
ATOM 571 C C . ASP A 1 72 ? 11.653 4.197 -0.205 1.00 95.19 72 ASP A C 1
ATOM 573 O O . ASP A 1 72 ? 10.618 3.661 0.204 1.00 95.19 72 ASP A O 1
ATOM 577 N N . LYS A 1 73 ? 12.047 5.399 0.228 1.00 95.50 73 LYS A N 1
ATOM 578 C CA . LYS A 1 73 ? 11.345 6.142 1.282 1.00 95.50 73 LYS A CA 1
ATOM 579 C C . LYS A 1 73 ? 9.999 6.675 0.797 1.00 95.50 73 LYS A C 1
ATOM 581 O O . LYS A 1 73 ? 9.040 6.689 1.564 1.00 95.50 73 LYS A O 1
ATOM 586 N N . VAL A 1 74 ? 9.909 7.118 -0.458 1.00 95.75 74 VAL A N 1
ATOM 587 C CA . VAL A 1 74 ? 8.663 7.687 -0.999 1.00 95.75 74 VAL A CA 1
ATOM 588 C C . VAL A 1 74 ? 7.581 6.612 -1.067 1.00 95.75 74 VAL A C 1
ATOM 590 O O . VAL A 1 74 ? 6.450 6.845 -0.646 1.00 95.75 74 VAL A O 1
ATOM 593 N N . THR A 1 75 ? 7.940 5.416 -1.525 1.00 95.50 75 THR A N 1
ATOM 594 C CA . THR A 1 75 ? 7.059 4.247 -1.576 1.00 95.50 75 THR A CA 1
ATOM 595 C C . THR A 1 75 ? 6.567 3.850 -0.187 1.00 95.50 75 THR A C 1
ATOM 597 O O . THR A 1 75 ? 5.362 3.676 -0.002 1.00 95.50 75 THR A O 1
ATOM 600 N N . ALA A 1 76 ? 7.452 3.808 0.814 1.00 95.31 76 ALA A N 1
ATOM 601 C CA . ALA A 1 76 ? 7.049 3.543 2.194 1.00 95.31 76 ALA A CA 1
ATOM 602 C C . ALA A 1 76 ? 6.032 4.578 2.715 1.00 95.31 76 ALA A C 1
ATOM 604 O O . ALA A 1 76 ? 5.003 4.213 3.284 1.00 95.31 76 ALA A O 1
ATOM 605 N N . LEU A 1 77 ? 6.263 5.871 2.460 1.00 95.94 77 LEU A N 1
ATOM 606 C CA . LEU A 1 77 ? 5.332 6.932 2.861 1.00 95.94 77 LEU A CA 1
ATOM 607 C C . LEU A 1 77 ? 3.965 6.816 2.169 1.00 95.94 77 LEU A C 1
ATOM 609 O O . LEU A 1 77 ? 2.941 7.055 2.814 1.00 95.94 77 LEU A O 1
ATOM 613 N N . LYS A 1 78 ? 3.919 6.429 0.886 1.00 96.19 78 LYS A N 1
ATOM 614 C CA . LYS A 1 78 ? 2.654 6.177 0.172 1.00 96.19 78 LYS A CA 1
ATOM 615 C C . LYS A 1 78 ? 1.846 5.064 0.833 1.00 96.19 78 LYS A C 1
ATOM 617 O O . LYS A 1 78 ? 0.653 5.241 1.062 1.00 96.19 78 LYS A O 1
ATOM 622 N N . ILE A 1 79 ? 2.498 3.950 1.167 1.00 95.69 79 ILE A N 1
ATOM 623 C CA . ILE A 1 79 ? 1.849 2.797 1.802 1.00 95.69 79 ILE A CA 1
ATOM 624 C C . ILE A 1 79 ? 1.301 3.185 3.181 1.00 95.69 79 ILE A C 1
ATOM 626 O O . ILE A 1 79 ? 0.126 2.950 3.449 1.00 95.69 79 ILE A O 1
ATOM 630 N N . LEU A 1 80 ? 2.097 3.855 4.023 1.00 95.38 80 LEU A N 1
ATOM 631 C CA . LEU A 1 80 ? 1.632 4.332 5.335 1.00 95.38 80 LEU A CA 1
ATOM 632 C C . LEU A 1 80 ? 0.449 5.300 5.215 1.00 95.38 80 LEU A C 1
ATOM 634 O O . LEU A 1 80 ? -0.529 5.182 5.952 1.00 95.38 80 LEU A O 1
ATOM 638 N N . SER A 1 81 ? 0.509 6.227 4.255 1.00 96.06 81 SER A N 1
ATOM 639 C CA . SER A 1 81 ? -0.582 7.177 3.999 1.00 96.06 81 SER A CA 1
ATOM 640 C C . SER A 1 81 ? -1.862 6.457 3.575 1.00 96.06 81 SER A C 1
ATOM 642 O O . SER A 1 81 ? -2.946 6.791 4.051 1.00 96.06 81 SER A O 1
ATOM 644 N N . PHE A 1 82 ? -1.740 5.450 2.708 1.00 95.94 82 PHE A N 1
ATOM 645 C CA . PHE A 1 82 ? -2.861 4.628 2.267 1.00 95.94 82 PHE A CA 1
ATOM 646 C C . PHE A 1 82 ? -3.497 3.842 3.420 1.00 95.94 82 PHE A C 1
ATOM 648 O O . PHE A 1 82 ? -4.723 3.833 3.547 1.00 95.94 82 PHE A O 1
ATOM 655 N N . ILE A 1 83 ? -2.686 3.218 4.275 1.00 94.44 83 ILE A N 1
ATOM 656 C CA . ILE A 1 83 ? -3.162 2.455 5.436 1.00 94.44 83 ILE A CA 1
ATOM 657 C C . ILE A 1 83 ? -3.937 3.367 6.387 1.00 94.44 83 ILE A C 1
ATOM 659 O O . ILE A 1 83 ? -5.083 3.074 6.731 1.00 94.44 83 ILE A O 1
ATOM 663 N N . GLU A 1 84 ? -3.359 4.506 6.769 1.00 94.88 84 GLU A N 1
ATOM 664 C CA . GLU A 1 84 ? -4.011 5.452 7.678 1.00 94.88 84 GLU A CA 1
ATOM 665 C C . GLU A 1 84 ? -5.314 6.005 7.081 1.00 94.88 84 GLU A C 1
ATOM 667 O O . GLU A 1 84 ? -6.343 6.069 7.762 1.00 94.88 84 GLU A O 1
ATOM 672 N N . LEU A 1 85 ? -5.315 6.346 5.788 1.00 95.19 85 LEU A N 1
ATOM 673 C CA . LEU A 1 85 ? -6.527 6.785 5.099 1.00 95.19 85 LEU A CA 1
ATOM 674 C C . LEU A 1 85 ? -7.600 5.689 5.094 1.00 95.19 85 LEU A C 1
ATOM 676 O O . LEU A 1 85 ? -8.765 5.971 5.376 1.00 95.19 85 LEU A O 1
ATOM 680 N N . SER A 1 86 ? -7.211 4.437 4.852 1.00 93.25 86 SER A N 1
ATOM 681 C CA . SER A 1 86 ? -8.112 3.281 4.878 1.00 93.25 86 SER A CA 1
ATOM 682 C C . SER A 1 86 ? -8.716 3.062 6.267 1.00 93.25 86 SER A C 1
ATOM 684 O O . SER A 1 86 ? -9.908 2.775 6.385 1.00 93.25 86 SER A O 1
ATOM 686 N N . LYS A 1 87 ? -7.944 3.265 7.342 1.00 90.69 87 LYS A N 1
ATOM 687 C CA . LYS A 1 87 ? -8.445 3.207 8.728 1.00 90.69 87 LYS A CA 1
ATOM 688 C C . LYS A 1 87 ? -9.484 4.295 8.992 1.00 90.69 87 LYS A C 1
ATOM 690 O O . LYS A 1 87 ? -10.552 4.000 9.534 1.00 90.69 87 LYS A O 1
ATOM 695 N N . ARG A 1 88 ? -9.218 5.535 8.564 1.00 92.00 88 ARG A N 1
ATOM 696 C CA . ARG A 1 88 ? -10.170 6.658 8.681 1.00 92.00 88 ARG A CA 1
ATOM 697 C C . ARG A 1 88 ? -11.444 6.412 7.880 1.00 92.00 88 ARG A C 1
ATOM 699 O O . ARG A 1 88 ? -12.536 6.618 8.401 1.00 92.00 88 ARG A O 1
ATOM 706 N N . TYR A 1 89 ? -11.310 5.915 6.655 1.00 92.62 89 TYR A N 1
ATOM 707 C CA . TYR A 1 89 ? -12.439 5.540 5.810 1.00 92.62 89 TYR A CA 1
ATOM 708 C C . TYR A 1 89 ? -13.285 4.431 6.448 1.00 92.62 89 TYR A C 1
ATOM 710 O O . TYR A 1 89 ? -14.500 4.562 6.571 1.00 92.62 89 TYR A O 1
ATOM 718 N N . ASN A 1 90 ? -12.656 3.369 6.950 1.00 89.75 90 ASN A N 1
ATOM 719 C CA . ASN A 1 90 ? -13.371 2.287 7.623 1.00 89.75 90 ASN A CA 1
ATOM 720 C C . ASN A 1 90 ? -14.087 2.763 8.893 1.00 89.75 90 ASN A C 1
ATOM 722 O O . ASN A 1 90 ? -15.193 2.306 9.181 1.00 89.75 90 ASN A O 1
ATOM 726 N N . LYS A 1 91 ? -13.489 3.700 9.640 1.00 87.19 91 LYS A N 1
ATOM 727 C CA . LYS A 1 91 ? -14.135 4.338 10.794 1.00 87.19 91 LYS A CA 1
ATOM 728 C C . LYS A 1 91 ? -15.391 5.109 10.375 1.00 87.19 91 LYS A C 1
ATOM 730 O O . LYS A 1 91 ? -16.418 4.980 11.033 1.00 87.19 91 LYS A O 1
ATOM 735 N N . LEU A 1 92 ? -15.325 5.852 9.271 1.00 87.69 92 LEU A N 1
ATOM 736 C CA . LEU A 1 92 ? -16.461 6.576 8.694 1.00 87.69 92 LEU A CA 1
ATOM 737 C C . LEU A 1 92 ? -17.600 5.635 8.291 1.00 87.69 92 LEU A C 1
ATOM 739 O O . LEU A 1 92 ? -18.729 5.817 8.742 1.00 87.69 92 LEU A O 1
ATOM 743 N N . VAL A 1 93 ? -17.295 4.608 7.494 1.00 87.75 93 VAL A N 1
ATOM 744 C CA . VAL A 1 93 ? -18.288 3.651 6.972 1.00 87.75 93 VAL A CA 1
ATOM 745 C C . VAL A 1 93 ? -18.987 2.885 8.095 1.00 87.75 93 VAL A C 1
ATOM 747 O O . VAL A 1 93 ? -20.190 2.654 8.025 1.00 87.75 93 VAL A O 1
ATOM 750 N N . LYS A 1 94 ? -18.265 2.538 9.168 1.00 84.94 94 LYS A N 1
ATOM 751 C CA . LYS A 1 94 ? -18.830 1.867 10.351 1.00 84.94 94 LYS A CA 1
ATOM 752 C C . LYS A 1 94 ? -19.617 2.808 11.286 1.00 84.94 94 LYS A C 1
ATOM 754 O O . LYS A 1 94 ? -20.007 2.377 12.366 1.00 84.94 94 LYS A O 1
ATOM 759 N N . GLY A 1 95 ? -19.864 4.063 10.888 1.00 69.75 95 GLY A N 1
ATOM 760 C CA . GLY A 1 95 ? -20.703 5.024 11.619 1.00 69.75 95 GLY A CA 1
ATOM 761 C C . GLY A 1 95 ? -19.950 6.104 12.408 1.00 69.75 95 GLY A C 1
ATOM 762 O O . GLY A 1 95 ? -20.499 6.659 13.358 1.00 69.75 95 GLY A O 1
ATOM 763 N N . GLY A 1 96 ? -18.694 6.415 12.067 1.00 64.31 96 GLY A N 1
ATOM 764 C CA . GLY A 1 96 ? -17.805 7.176 12.952 1.00 64.31 96 GLY A CA 1
ATOM 765 C C . GLY A 1 96 ? -17.246 8.517 12.462 1.00 64.31 96 GLY A C 1
ATOM 766 O O . GLY A 1 96 ? -16.040 8.607 12.256 1.00 64.31 96 GLY A O 1
ATOM 767 N N . TYR A 1 97 ? -18.077 9.569 12.469 1.00 54.03 97 TYR A N 1
ATOM 768 C CA . TYR A 1 97 ? -17.824 10.838 13.193 1.00 54.03 97 TYR A CA 1
ATOM 769 C C . TYR A 1 97 ? -19.155 11.319 13.800 1.00 54.03 97 TYR A C 1
ATOM 771 O O . TYR A 1 97 ? -19.655 12.384 13.448 1.00 54.03 97 TYR A O 1
ATOM 779 N N . ASN A 1 98 ? -19.775 10.559 14.709 1.00 58.62 98 ASN A N 1
ATOM 780 C CA . ASN A 1 98 ? -20.756 11.191 15.591 1.00 58.62 98 ASN A CA 1
ATOM 781 C C . ASN A 1 98 ? -19.977 12.106 16.541 1.00 58.62 98 ASN A C 1
ATOM 783 O O . ASN A 1 98 ? -19.552 11.704 17.620 1.00 58.62 98 ASN A O 1
ATOM 787 N N . THR A 1 99 ? -19.783 13.358 16.139 1.00 57.31 99 THR A N 1
ATOM 788 C CA . THR A 1 99 ? -19.512 14.451 17.068 1.00 57.31 99 THR A CA 1
ATOM 789 C C . THR A 1 99 ? -20.798 14.719 17.852 1.00 57.31 99 THR A C 1
ATOM 791 O O . THR A 1 99 ? -21.355 15.813 17.782 1.00 57.31 99 THR A O 1
ATOM 794 N N . LYS A 1 100 ? -21.331 13.736 18.595 1.00 55.81 100 LYS A N 1
ATOM 795 C CA . LYS A 1 100 ? -22.150 14.115 19.744 1.00 55.81 100 LYS A CA 1
ATOM 796 C C . LYS A 1 100 ? -21.175 14.854 20.642 1.00 55.81 100 LYS A C 1
ATOM 798 O O . LYS A 1 100 ? -20.302 14.238 21.245 1.00 55.81 100 LYS A O 1
ATOM 803 N N . VAL A 1 101 ? -21.242 16.180 20.616 1.00 61.66 101 VAL A N 1
ATOM 804 C CA . VAL A 1 101 ? -20.502 17.007 21.557 1.00 61.66 101 VAL A CA 1
ATOM 805 C C . VAL A 1 101 ? -20.990 16.560 22.928 1.00 61.66 101 VAL A C 1
ATOM 807 O O . VAL A 1 101 ? -22.155 16.763 23.264 1.00 61.66 101 VAL A O 1
ATOM 810 N N . ILE A 1 102 ? -20.141 15.849 23.668 1.00 66.88 102 ILE A N 1
ATOM 811 C CA . ILE A 1 102 ? -20.468 15.407 25.019 1.00 66.88 102 ILE A CA 1
ATOM 812 C C . ILE A 1 102 ? -20.390 16.654 25.892 1.00 66.88 102 ILE A C 1
ATOM 814 O O . ILE A 1 102 ? -19.310 17.052 26.316 1.00 66.88 102 ILE A O 1
ATOM 818 N N . ASN A 1 103 ? -21.535 17.290 26.117 1.00 73.50 103 ASN A N 1
ATOM 819 C CA . ASN A 1 103 ? -21.645 18.457 26.990 1.00 73.50 103 ASN A CA 1
ATOM 820 C C . ASN A 1 103 ? -22.274 18.093 28.338 1.00 73.50 103 ASN A C 1
ATOM 822 O O . ASN A 1 103 ? -22.291 18.909 29.257 1.00 73.50 103 ASN A O 1
ATOM 826 N N . SER A 1 104 ? -22.808 16.877 28.470 1.00 76.38 104 SER A N 1
ATOM 827 C CA . SER A 1 104 ? -23.464 16.414 29.684 1.00 76.38 104 SER A CA 1
ATOM 828 C C . SER A 1 104 ? -23.284 14.914 29.916 1.00 76.38 104 SER A C 1
ATOM 830 O O . SER A 1 104 ? -23.063 14.130 28.992 1.00 76.38 104 SER A O 1
ATOM 832 N N . ALA A 1 105 ? -23.477 14.490 31.168 1.00 78.50 105 ALA A N 1
ATOM 833 C CA . ALA A 1 105 ? -23.511 13.074 31.540 1.00 78.50 105 ALA A CA 1
ATOM 834 C C . ALA A 1 105 ? -24.601 12.284 30.783 1.00 78.50 105 ALA A C 1
ATOM 836 O O . ALA A 1 105 ? -24.469 11.082 30.559 1.00 78.50 105 ALA A O 1
ATOM 837 N N . LYS A 1 106 ? -25.663 12.965 30.334 1.00 77.38 106 LYS A N 1
ATOM 838 C CA . LYS A 1 106 ? -26.747 12.368 29.548 1.00 77.38 106 LYS A CA 1
ATOM 839 C C . LYS A 1 106 ? -26.311 12.033 28.116 1.00 77.38 106 LYS A C 1
ATOM 841 O O . LYS A 1 106 ? -26.828 11.079 27.540 1.00 77.38 106 LYS A O 1
ATOM 846 N N . ASP A 1 107 ? -25.342 12.758 27.562 1.00 74.00 107 ASP A N 1
ATOM 847 C CA . ASP A 1 107 ? -24.792 12.496 26.223 1.00 74.00 107 ASP A CA 1
ATOM 848 C C . ASP A 1 107 ? -23.852 11.283 26.213 1.00 74.00 107 ASP A C 1
ATOM 850 O O . ASP A 1 107 ? -23.703 10.621 25.186 1.00 74.00 107 ASP A O 1
ATOM 854 N N . VAL A 1 108 ? -23.259 10.967 27.371 1.00 68.25 108 VAL A N 1
ATOM 855 C CA . VAL A 1 108 ? -22.461 9.752 27.595 1.00 68.25 108 VAL A CA 1
ATOM 856 C C . VAL A 1 108 ? -23.360 8.520 27.701 1.00 68.25 108 VAL A C 1
ATOM 858 O O . VAL A 1 108 ? -23.077 7.514 27.068 1.00 68.25 108 VAL A O 1
ATOM 861 N N . TYR A 1 109 ? -24.456 8.603 28.464 1.00 71.88 109 TYR A N 1
ATOM 862 C CA . TYR A 1 109 ? -25.387 7.481 28.670 1.00 71.88 109 TYR A CA 1
ATOM 863 C C . TYR A 1 109 ? -26.131 7.048 27.392 1.00 71.88 109 TYR A C 1
ATOM 865 O O . TYR A 1 109 ? -26.515 5.892 27.270 1.00 71.88 109 TYR A O 1
ATOM 873 N N . ASN A 1 110 ? -26.352 7.977 26.454 1.00 65.00 110 ASN A N 1
ATOM 874 C CA . ASN A 1 110 ? -27.081 7.738 25.199 1.00 65.00 110 ASN A CA 1
ATOM 875 C C . ASN A 1 110 ? -26.161 7.594 23.967 1.00 65.00 110 ASN A C 1
ATOM 877 O O . ASN A 1 110 ? -26.628 7.775 22.832 1.00 65.00 110 ASN A O 1
ATOM 881 N N . ASN A 1 111 ? -24.857 7.399 24.173 1.00 56.84 111 ASN A N 1
ATOM 882 C CA . ASN A 1 111 ? -23.941 6.899 23.142 1.00 56.84 111 ASN A CA 1
ATOM 883 C C . ASN A 1 111 ? -23.964 5.372 23.148 1.00 56.84 111 ASN A C 1
ATOM 885 O O . ASN A 1 111 ? -23.867 4.808 22.039 1.00 56.84 111 ASN A O 1
#

Secondary structure (DSSP, 8-state):
--GGGS-GGGSHHHHHHHH-GGGS-HHHHHHHHH-S--SS-HHHHHHHHHHHHHHHHGGGS-HHHHHHHHT-HHHHHHHHHHHHHHHHHHHHHTT--------SHHHHHT-

Sequence (111 aa):
MKIDDMPWFDKPDVRLTREGVEKLTDVELLAMIIGKGTKEGVLDLSSRLLKNYNLNKLEDLGVEELTRECNDKVTALKILSFIELSKRYNKLVKGGYNTKVINSAKDVYNN

Foldseek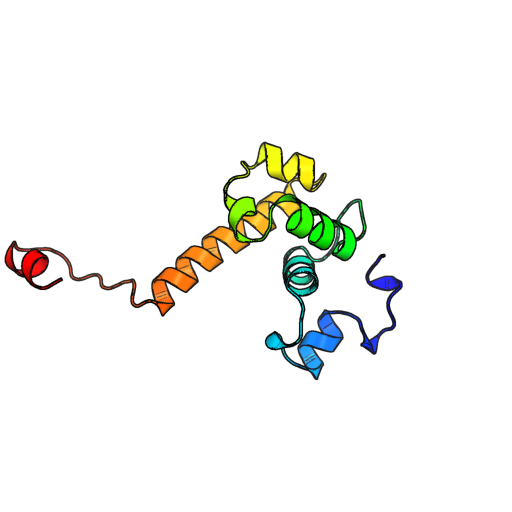 3Di:
DALVPDDPCPRLVNCCVPPNPVPDDQLSVLLVLLPDDFPDHSSVLSVVCCVVQNLVRLQVDDLVRLCVSRVHSVSNVSSNVVSVVVVVVVCVVVPPDPPPVCPDPVSVVVD

Radius of gyration: 18.45 Å; chains: 1; bounding box: 41×31×54 Å

pLDDT: mean 87.58, std 10.71, range [54.03, 97.19]